Protein AF-A0A7J9BVW5-F1 (afdb_monomer)

Secondary structure (DSSP, 8-state):
--HHHHHHHH-TTS--------SSSGGGGT-TT--EEEEEGGGHHHHHHHHHHHHHTTPPPPEEEEEPP---TTSSS---HHHHHHHHHHHHHGGGS-------------

Nearest PDB structures (foldseek):
  3do8-assembly1_B  TM=8.184E-01  e=1.540E-03  Archaeoglobus fulgidus
  3do8-assembly1_A  TM=6.735E-01  e=1.345E-03  Archaeoglobus fulgidus
  5h4v-assembly3_C  TM=6.772E-01  e=4.873E-01  Xanthomonas oryzae pv. oryzae KACC 10331
  4jfa-assembly2_D  TM=7.381E-01  e=1.346E+00  Plasmodium falciparum 3D7
  4jfa-assembly1_C  TM=7.422E-01  e=3.977E+00  Plasmodium falciparum 3D7

pLDDT: mean 79.47, std 19.67, range [35.69, 97.5]

Mean predicted aligned error: 14.6 Å

Sequence (110 aa):
MNLFILVQSIKPELVVHVGPITDPYGPSIVDENLDAIVVSKETIPGGISVNRKRADRGLSQLKIEVVDLVSEECSQDKLSSTTLRKLEAEKAEKQQGKGKHDDESRSCQC

Radius of gyration: 26.05 Å; Cα contacts (8 Å, |Δi|>4): 65; chains: 1; bounding box: 55×49×76 Å

Foldseek 3Di:
DDPVVVVCVVPVPDDDDDDDCPDLLPCLQPDQPAAADEEEPVCVVSLVVSQVSNVVVVHDRHHYHYDYDPDPVPDPDDPDPVNVVVVVVVVVVVVPPPDDDPDPDDDDDD

Solvent-accessible surface area (backbone atoms only — not comparable to full-atom values): 7437 Å² total; per-residue (Å²): 136,60,71,70,60,55,52,39,74,78,45,67,88,59,90,81,89,84,78,85,79,88,48,101,59,53,64,69,67,73,55,80,89,56,63,64,45,80,31,42,78,90,38,46,67,55,57,53,51,40,35,52,54,14,50,79,68,76,39,78,68,51,48,76,43,75,47,82,73,89,70,68,91,84,54,101,64,80,86,41,77,69,53,51,55,49,55,53,53,57,55,64,58,65,70,77,73,83,84,83,82,82,83,77,90,79,81,82,89,134

InterPro domains:
  IPR014729 Rossmann-like alpha/beta/alpha sandwich fold [G3DSA:3.40.50.620] (3-95)

Structure (mmCIF, N/CA/C/O backbone):
data_AF-A0A7J9BVW5-F1
#
_entry.id   AF-A0A7J9BVW5-F1
#
loop_
_atom_site.group_PDB
_atom_site.id
_atom_site.type_symbol
_atom_site.label_atom_id
_atom_site.label_alt_id
_atom_site.label_comp_id
_atom_site.label_asym_id
_atom_site.label_entity_id
_atom_site.label_seq_id
_atom_site.pdbx_PDB_ins_code
_atom_site.Cartn_x
_atom_site.Cartn_y
_atom_site.Cartn_z
_atom_site.occupancy
_atom_site.B_iso_or_equiv
_atom_site.auth_seq_id
_atom_site.auth_comp_id
_atom_site.auth_asym_id
_atom_site.auth_atom_id
_atom_site.pdbx_PDB_model_num
ATOM 1 N N . MET A 1 1 ? -8.068 -10.767 20.397 1.00 66.25 1 MET A N 1
ATOM 2 C CA . MET A 1 1 ? -8.898 -10.044 19.408 1.00 66.25 1 MET A CA 1
ATOM 3 C C . MET A 1 1 ? -8.448 -10.477 18.026 1.00 66.25 1 MET A C 1
ATOM 5 O O . MET A 1 1 ? -7.253 -10.445 17.775 1.00 66.25 1 MET A O 1
ATOM 9 N N . ASN A 1 2 ? -9.360 -10.954 17.180 1.00 86.81 2 ASN A N 1
ATOM 10 C CA . ASN A 1 2 ? -9.050 -11.388 15.817 1.00 86.81 2 ASN A CA 1
ATOM 11 C C . ASN A 1 2 ? -9.434 -10.257 14.846 1.00 86.81 2 ASN A C 1
ATOM 13 O O . ASN A 1 2 ? -10.584 -9.818 14.865 1.00 86.81 2 ASN A O 1
ATOM 17 N N . LEU A 1 3 ? -8.480 -9.780 14.036 1.00 86.81 3 LEU A N 1
ATOM 18 C CA . LEU A 1 3 ? -8.683 -8.666 13.099 1.00 86.81 3 LEU A CA 1
ATOM 19 C C . LEU A 1 3 ? -9.810 -8.952 12.099 1.00 86.81 3 LEU A C 1
ATOM 21 O O . LEU A 1 3 ? -10.624 -8.077 11.823 1.00 86.81 3 LEU A O 1
ATOM 25 N N . PHE A 1 4 ? -9.892 -10.187 11.608 1.00 89.69 4 PHE A N 1
ATOM 26 C CA . PHE A 1 4 ? -10.921 -10.598 10.659 1.00 89.69 4 PHE A CA 1
ATOM 27 C C . PHE A 1 4 ? -12.326 -10.474 11.261 1.00 89.69 4 PHE A C 1
ATOM 29 O O . PHE A 1 4 ? -13.215 -9.889 10.647 1.00 89.69 4 PHE A O 1
ATOM 36 N N . ILE A 1 5 ? -12.499 -10.937 12.505 1.00 90.75 5 ILE A N 1
ATOM 37 C CA . ILE A 1 5 ? -13.774 -10.835 13.232 1.00 90.75 5 ILE A CA 1
ATOM 38 C C . ILE A 1 5 ? -14.163 -9.366 13.438 1.00 90.75 5 ILE A C 1
ATOM 40 O O . ILE A 1 5 ? -15.326 -9.009 13.264 1.00 90.75 5 ILE A O 1
ATOM 44 N N . LEU A 1 6 ? -13.199 -8.503 13.774 1.00 92.00 6 LEU A N 1
ATOM 45 C CA . LEU A 1 6 ? -13.459 -7.077 13.974 1.00 92.00 6 LEU A CA 1
ATOM 46 C C . LEU A 1 6 ? -13.995 -6.417 12.697 1.00 92.00 6 LEU A C 1
ATOM 48 O O . LEU A 1 6 ? -15.025 -5.750 12.746 1.00 92.00 6 LEU A O 1
ATOM 52 N N . VAL A 1 7 ? -13.338 -6.623 11.553 1.00 93.38 7 VAL A N 1
ATOM 53 C CA . VAL A 1 7 ? -13.767 -5.998 10.290 1.00 93.38 7 VAL A CA 1
ATOM 54 C C . VAL A 1 7 ? -15.144 -6.509 9.859 1.00 93.38 7 VAL A C 1
ATOM 56 O O . VAL A 1 7 ? -16.012 -5.705 9.515 1.00 93.38 7 VAL A O 1
ATOM 59 N N . GLN A 1 8 ? -15.390 -7.819 9.963 1.00 93.31 8 GLN A N 1
ATOM 60 C CA . GLN A 1 8 ? -16.698 -8.398 9.644 1.00 93.31 8 GLN A CA 1
ATOM 61 C C . GLN A 1 8 ? -17.821 -7.896 10.555 1.00 93.31 8 GLN A C 1
ATOM 63 O O . GLN A 1 8 ? -18.949 -7.749 10.093 1.00 93.31 8 GLN A O 1
ATOM 68 N N . SER A 1 9 ? -17.528 -7.593 11.824 1.00 94.50 9 SER A N 1
ATOM 69 C CA . SER A 1 9 ? -18.531 -7.033 12.737 1.00 94.50 9 SER A CA 1
ATOM 70 C C . SER A 1 9 ? -19.005 -5.629 12.336 1.00 94.50 9 SER A C 1
ATOM 72 O O . SER A 1 9 ? -20.124 -5.252 12.671 1.00 94.50 9 SER A O 1
ATOM 74 N N . ILE A 1 10 ? -18.181 -4.867 11.605 1.00 95.00 10 ILE A N 1
ATOM 75 C CA . ILE A 1 10 ? -18.518 -3.518 11.123 1.00 95.00 10 ILE A CA 1
ATOM 76 C C . ILE A 1 10 ? -19.218 -3.590 9.762 1.00 95.00 10 ILE A C 1
ATOM 78 O O . ILE A 1 10 ? -20.218 -2.908 9.543 1.00 95.00 10 ILE A O 1
ATOM 82 N N . LYS A 1 11 ? -18.692 -4.400 8.834 1.00 94.69 11 LYS A N 1
ATOM 83 C CA . LYS A 1 11 ? -19.262 -4.567 7.492 1.00 94.69 11 LYS A CA 1
ATOM 84 C C . LYS A 1 11 ? -19.081 -6.014 7.005 1.00 94.69 11 LYS A C 1
ATOM 86 O O . LYS A 1 11 ? -18.039 -6.327 6.428 1.00 94.6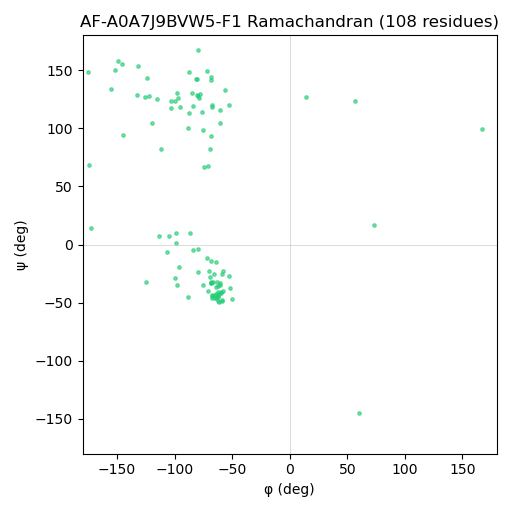9 11 LYS A O 1
ATOM 91 N N . PRO A 1 12 ? -20.082 -6.893 7.197 1.00 93.44 12 PRO A N 1
ATOM 92 C CA . PRO A 1 12 ? -19.942 -8.326 6.922 1.00 93.44 12 PRO A CA 1
ATOM 93 C C . PRO A 1 12 ? -19.843 -8.657 5.428 1.00 93.44 12 PRO A C 1
ATOM 95 O O . PRO A 1 12 ? -19.291 -9.688 5.066 1.00 93.44 12 PRO A O 1
ATOM 98 N N . GLU A 1 13 ? -20.339 -7.775 4.558 1.00 95.31 13 GLU A N 1
ATOM 99 C CA . GLU A 1 13 ? -20.332 -7.973 3.101 1.00 95.31 13 GLU A CA 1
ATOM 100 C C . GLU A 1 13 ? -18.975 -7.666 2.446 1.00 95.31 13 GLU A C 1
ATOM 102 O O . GLU A 1 13 ? -18.805 -7.831 1.240 1.00 95.31 13 GLU A O 1
ATOM 107 N N . LEU A 1 14 ? -17.995 -7.196 3.224 1.00 94.00 14 LEU A N 1
ATOM 108 C CA . LEU A 1 14 ? -16.659 -6.916 2.719 1.00 94.00 14 LEU A CA 1
ATOM 109 C C . LEU A 1 14 ? -15.854 -8.217 2.593 1.00 94.00 14 LEU A C 1
ATOM 111 O O . LEU A 1 14 ? -15.673 -8.949 3.566 1.00 94.00 14 LEU A O 1
ATOM 115 N N . VAL A 1 15 ? -15.303 -8.473 1.408 1.00 91.81 15 VAL A N 1
ATOM 116 C CA . VAL A 1 15 ? -14.310 -9.535 1.216 1.00 91.81 15 VAL A CA 1
ATOM 117 C C . VAL A 1 15 ? -12.973 -9.042 1.764 1.00 91.81 15 VAL A C 1
ATOM 119 O O . VAL A 1 15 ? -12.400 -8.085 1.250 1.00 91.81 15 VAL A O 1
ATOM 122 N N . VAL A 1 16 ? -12.486 -9.680 2.830 1.00 91.62 16 VAL A N 1
ATOM 123 C CA . VAL A 1 16 ? -11.258 -9.278 3.527 1.00 91.62 16 VAL A CA 1
ATOM 124 C C . VAL A 1 16 ? -10.206 -10.366 3.387 1.00 91.62 16 VAL A C 1
ATOM 126 O O . VAL A 1 16 ? -10.432 -11.512 3.775 1.00 91.62 16 VAL A O 1
ATOM 129 N N . HIS A 1 17 ? -9.030 -9.989 2.892 1.00 90.19 17 HIS A N 1
ATOM 130 C CA . HIS A 1 17 ? -7.846 -10.835 2.915 1.00 90.19 17 HIS A CA 1
ATOM 131 C C . HIS A 1 17 ? -6.896 -10.359 4.018 1.00 90.19 17 HIS A C 1
ATOM 133 O O . HIS A 1 17 ? -6.503 -9.195 4.043 1.00 90.19 17 HIS A O 1
ATOM 139 N N . VAL A 1 18 ? -6.542 -11.253 4.944 1.00 89.94 18 VAL A N 1
ATOM 140 C CA . VAL A 1 18 ? -5.617 -10.963 6.047 1.00 89.94 18 VAL A CA 1
ATOM 141 C C . VAL A 1 18 ? -4.447 -11.930 5.965 1.00 89.94 18 VAL A C 1
ATOM 143 O O . VAL A 1 18 ? -4.646 -13.142 5.933 1.00 89.94 18 VAL A O 1
ATOM 146 N N . GLY A 1 19 ? -3.232 -11.393 5.979 1.00 87.38 19 GLY A N 1
ATOM 147 C CA . GLY A 1 19 ? -2.004 -12.175 5.964 1.00 87.38 19 GLY A CA 1
ATOM 148 C C . GLY A 1 19 ? -0.878 -11.468 6.718 1.00 87.38 19 GLY A C 1
ATOM 149 O O . GLY A 1 19 ? -0.940 -10.252 6.921 1.00 87.38 19 GLY A O 1
ATOM 150 N N . PRO A 1 20 ? 0.141 -12.213 7.171 1.00 87.50 20 PRO A N 1
ATOM 151 C CA . PRO A 1 20 ? 1.316 -11.625 7.798 1.00 87.50 20 PRO A CA 1
ATOM 152 C C . PRO A 1 20 ? 2.145 -10.838 6.775 1.00 87.50 20 PRO A C 1
ATOM 154 O O . PRO A 1 20 ? 2.300 -11.254 5.629 1.00 87.50 20 PRO A O 1
ATOM 157 N N . ILE A 1 21 ? 2.734 -9.725 7.214 1.00 87.94 21 ILE A N 1
ATOM 158 C CA . ILE A 1 21 ? 3.710 -8.971 6.421 1.00 87.94 21 ILE A CA 1
ATOM 159 C C . ILE A 1 21 ? 5.094 -9.557 6.712 1.00 87.94 21 ILE A C 1
ATOM 161 O O . ILE A 1 21 ? 5.685 -9.282 7.754 1.00 87.94 21 ILE A O 1
ATOM 165 N N . THR A 1 22 ? 5.590 -10.406 5.815 1.00 90.19 22 THR A N 1
ATOM 166 C CA . THR A 1 22 ? 6.936 -11.007 5.907 1.00 90.19 22 THR A CA 1
ATOM 167 C C . THR A 1 22 ? 7.982 -10.257 5.084 1.00 90.19 22 THR A C 1
ATOM 169 O O . THR A 1 22 ? 9.176 -10.413 5.315 1.00 90.19 22 THR A O 1
ATOM 172 N N . ASP A 1 23 ? 7.533 -9.457 4.119 1.00 90.75 23 ASP A N 1
ATOM 173 C CA . ASP A 1 23 ? 8.346 -8.619 3.238 1.00 90.75 23 ASP A CA 1
ATOM 174 C C . ASP A 1 23 ? 7.874 -7.157 3.359 1.00 90.75 23 ASP A C 1
ATOM 176 O O . ASP A 1 23 ? 6.666 -6.939 3.484 1.00 90.75 23 ASP A O 1
ATOM 180 N N . PRO A 1 24 ? 8.772 -6.152 3.307 1.00 88.94 24 PRO A N 1
ATOM 181 C CA . PRO A 1 24 ? 8.399 -4.744 3.461 1.00 88.94 24 PRO A CA 1
ATOM 182 C C . PRO A 1 24 ? 7.372 -4.209 2.452 1.00 88.94 24 PRO A C 1
ATOM 184 O O . PRO A 1 24 ? 6.723 -3.205 2.736 1.00 88.94 24 PRO A O 1
ATOM 187 N N . TYR A 1 25 ? 7.233 -4.833 1.282 1.00 92.19 25 TYR A N 1
ATOM 188 C CA . TYR A 1 25 ? 6.288 -4.426 0.241 1.00 92.19 25 TYR A CA 1
ATOM 189 C C . TYR A 1 25 ? 5.010 -5.272 0.249 1.00 92.19 25 TYR A C 1
ATOM 191 O O . TYR A 1 25 ? 3.937 -4.792 -0.137 1.00 92.19 25 TYR A O 1
ATOM 199 N N . GLY A 1 26 ? 5.115 -6.526 0.693 1.00 90.94 26 GLY A N 1
ATOM 200 C CA . GLY A 1 26 ? 4.004 -7.464 0.763 1.00 90.94 26 GLY A CA 1
ATOM 201 C C . GLY A 1 26 ? 3.378 -7.714 -0.618 1.00 90.94 26 GLY A C 1
ATOM 202 O O . GLY A 1 26 ? 4.085 -7.713 -1.631 1.00 90.94 26 GLY A O 1
ATOM 203 N N . PRO A 1 27 ? 2.048 -7.904 -0.706 1.00 91.44 27 PRO A N 1
ATOM 204 C CA . PRO A 1 27 ? 1.383 -8.145 -1.988 1.00 91.44 27 PRO A CA 1
ATOM 205 C C . PRO A 1 27 ? 1.402 -6.913 -2.911 1.00 91.44 27 PRO A C 1
ATOM 207 O O . PRO A 1 27 ? 1.172 -7.025 -4.114 1.00 91.44 27 PRO A O 1
ATOM 210 N N . SER A 1 28 ? 1.732 -5.734 -2.378 1.00 93.44 28 SER A N 1
ATOM 211 C CA . SER A 1 28 ? 1.601 -4.446 -3.063 1.00 93.44 28 SER A CA 1
ATOM 212 C C . SER A 1 28 ? 2.487 -4.291 -4.302 1.00 93.44 28 SER A C 1
ATOM 214 O O . SER A 1 28 ? 2.272 -3.371 -5.081 1.00 93.44 28 SER A O 1
ATOM 216 N N . ILE A 1 29 ? 3.491 -5.150 -4.504 1.00 94.06 29 ILE A N 1
ATOM 217 C CA . ILE A 1 29 ? 4.395 -5.120 -5.675 1.00 94.06 29 ILE A CA 1
ATOM 218 C C . ILE A 1 29 ? 4.239 -6.335 -6.600 1.00 94.06 29 ILE A C 1
ATOM 220 O O . ILE A 1 29 ? 5.065 -6.536 -7.497 1.00 94.06 29 ILE A O 1
ATOM 224 N N . VAL A 1 30 ? 3.237 -7.174 -6.336 1.00 92.25 30 VAL A N 1
ATOM 225 C CA . VAL A 1 30 ? 2.923 -8.375 -7.124 1.00 92.25 30 VAL A CA 1
ATOM 226 C C . VAL A 1 30 ? 1.478 -8.386 -7.608 1.00 92.25 30 VAL A C 1
ATOM 228 O O . VAL A 1 30 ? 1.230 -8.895 -8.692 1.00 92.25 30 VAL A O 1
ATOM 231 N N . ASP A 1 31 ? 0.540 -7.820 -6.847 1.00 92.50 31 ASP A N 1
ATOM 232 C CA . ASP A 1 31 ? -0.864 -7.752 -7.244 1.00 92.50 31 ASP A CA 1
ATOM 233 C C . ASP A 1 31 ? -1.116 -6.548 -8.165 1.00 92.50 31 ASP A C 1
ATOM 235 O O . ASP A 1 31 ? -0.882 -5.385 -7.807 1.00 92.50 31 ASP A O 1
ATOM 239 N N . GLU A 1 32 ? -1.568 -6.844 -9.379 1.00 94.19 32 GLU A N 1
ATOM 240 C CA . GLU A 1 32 ? -1.858 -5.862 -10.422 1.00 94.19 32 GLU A CA 1
ATOM 241 C C . GLU A 1 32 ? -3.211 -5.174 -10.210 1.00 94.19 32 GLU A C 1
ATOM 243 O O . GLU A 1 32 ? -3.380 -4.039 -10.645 1.00 94.19 32 GLU A O 1
ATOM 248 N N . ASN A 1 33 ? -4.139 -5.815 -9.489 1.00 93.25 33 ASN A N 1
ATOM 249 C CA . ASN A 1 33 ? -5.524 -5.360 -9.321 1.00 93.25 33 ASN A CA 1
ATOM 250 C C . ASN A 1 33 ? -5.705 -4.368 -8.160 1.00 93.25 33 ASN A C 1
ATOM 252 O O . ASN A 1 33 ? -6.828 -4.082 -7.750 1.00 93.25 33 ASN A O 1
ATOM 256 N N . LEU A 1 34 ? -4.607 -3.883 -7.583 1.00 95.00 34 LEU A N 1
ATOM 257 C CA . LEU A 1 34 ? -4.641 -2.898 -6.509 1.00 95.00 34 LEU A CA 1
ATOM 258 C C . LEU A 1 34 ? -4.736 -1.483 -7.084 1.00 95.00 34 LEU A C 1
ATOM 260 O O . LEU A 1 34 ? -3.907 -1.086 -7.901 1.00 95.00 34 LEU A O 1
ATOM 264 N N . ASP A 1 35 ? -5.690 -0.704 -6.572 1.00 95.75 35 ASP A N 1
ATOM 265 C CA . ASP A 1 35 ? -5.924 0.681 -7.006 1.00 95.75 35 ASP A CA 1
ATOM 266 C C . ASP A 1 35 ? -5.280 1.724 -6.077 1.00 95.75 35 ASP A C 1
ATOM 268 O O . ASP A 1 35 ? -4.823 2.786 -6.512 1.00 95.75 35 ASP A O 1
ATOM 272 N N . A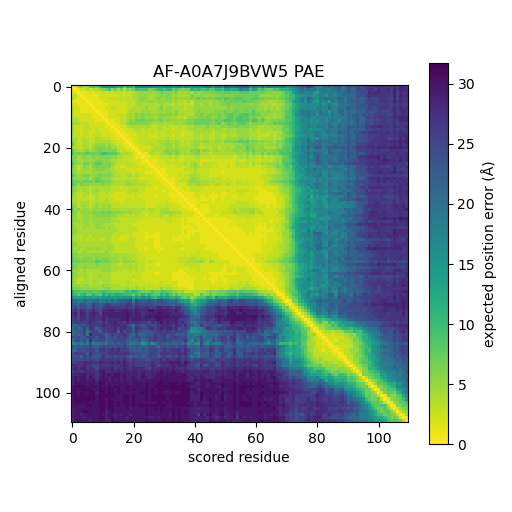LA A 1 36 ? -5.251 1.447 -4.771 1.00 96.56 36 ALA A N 1
ATOM 273 C CA . ALA A 1 36 ? -4.850 2.409 -3.751 1.00 96.56 36 ALA A CA 1
ATOM 274 C C . ALA A 1 36 ? -4.115 1.751 -2.580 1.00 96.56 36 ALA A C 1
ATOM 276 O O . ALA A 1 36 ? -4.313 0.575 -2.274 1.00 96.56 36 ALA A O 1
ATOM 277 N N . ILE A 1 37 ? -3.290 2.544 -1.897 1.00 95.94 37 ILE A N 1
ATOM 278 C CA . ILE A 1 37 ? -2.641 2.191 -0.636 1.00 95.94 37 ILE A CA 1
ATOM 279 C C . ILE A 1 37 ? -2.957 3.261 0.408 1.00 95.94 37 ILE A C 1
ATOM 281 O O . ILE A 1 37 ? -2.753 4.453 0.180 1.00 95.94 37 ILE A O 1
ATOM 285 N N . VAL A 1 38 ? -3.466 2.825 1.559 1.00 95.75 38 VAL A N 1
ATOM 286 C CA . VAL A 1 38 ? -3.786 3.711 2.681 1.00 95.75 38 VAL A CA 1
ATOM 287 C C . VAL A 1 38 ? -2.626 3.691 3.667 1.00 95.75 38 VAL A C 1
ATOM 289 O O . VAL A 1 38 ? -2.207 2.623 4.112 1.00 95.75 38 VAL A O 1
ATOM 292 N N . VAL A 1 39 ? -2.103 4.868 4.002 1.00 95.44 39 VAL A N 1
ATOM 293 C CA . VAL A 1 39 ? -0.941 5.036 4.884 1.00 95.44 39 VAL A CA 1
ATOM 294 C C . VAL A 1 39 ? -1.216 6.083 5.959 1.00 95.44 39 VAL A C 1
ATOM 296 O O . VAL A 1 39 ? -2.015 6.997 5.774 1.00 95.44 39 VAL A O 1
ATOM 299 N N . SER A 1 40 ? -0.529 5.971 7.092 1.00 93.19 40 SER A N 1
ATOM 300 C CA . SER A 1 40 ? -0.437 7.060 8.070 1.00 93.19 40 SER A CA 1
ATOM 301 C C . SER A 1 40 ? 0.600 8.096 7.626 1.00 93.19 40 SER A C 1
ATOM 303 O O . SER A 1 40 ? 1.442 7.816 6.768 1.00 93.19 40 SER A O 1
ATOM 305 N N . LYS A 1 41 ? 0.621 9.271 8.270 1.00 91.25 41 LYS A N 1
ATOM 306 C CA . LYS A 1 41 ? 1.678 10.283 8.061 1.00 91.25 41 LYS A CA 1
ATOM 307 C C . LYS A 1 41 ? 3.096 9.710 8.207 1.00 91.25 41 LYS A C 1
ATOM 309 O O . LYS A 1 41 ? 3.985 10.064 7.439 1.00 91.25 41 LYS A O 1
ATOM 314 N N . GLU A 1 42 ? 3.297 8.788 9.147 1.00 89.19 42 GLU A N 1
ATOM 315 C CA . GLU A 1 42 ? 4.593 8.139 9.398 1.00 89.19 42 GLU A CA 1
ATOM 316 C C . GLU A 1 42 ? 5.022 7.200 8.259 1.00 89.19 42 GLU A C 1
ATOM 318 O O . GLU A 1 42 ? 6.213 6.998 8.030 1.00 89.19 42 GLU A O 1
ATOM 323 N N . THR A 1 43 ? 4.063 6.628 7.526 1.00 93.38 43 THR A N 1
ATOM 324 C CA . THR A 1 43 ? 4.306 5.580 6.519 1.00 93.38 43 THR A CA 1
ATOM 325 C C . THR A 1 43 ? 4.208 6.073 5.075 1.00 93.38 43 THR A C 1
ATOM 327 O O . THR A 1 43 ? 4.368 5.280 4.144 1.00 93.38 43 THR A O 1
ATOM 330 N N . ILE A 1 44 ? 4.073 7.388 4.863 1.00 95.06 44 ILE A N 1
ATOM 331 C CA . ILE A 1 44 ? 4.164 8.026 3.537 1.00 95.06 44 ILE A CA 1
ATOM 332 C C . ILE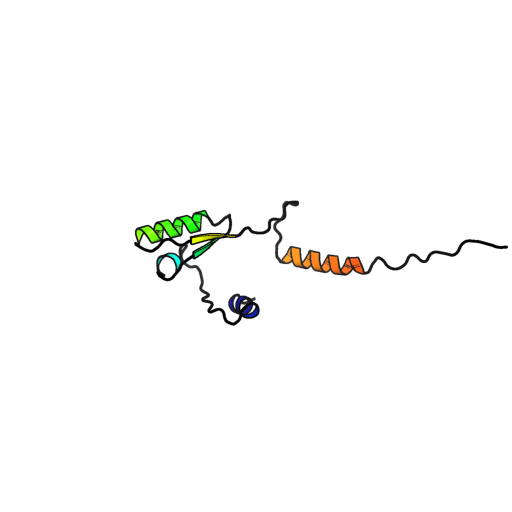 A 1 44 ? 5.426 7.587 2.768 1.00 95.06 44 ILE A C 1
ATOM 334 O O . ILE A 1 44 ? 5.292 7.197 1.603 1.00 95.06 44 ILE A O 1
ATOM 338 N N . PRO A 1 45 ? 6.639 7.562 3.369 1.00 95.88 45 PRO A N 1
ATOM 339 C CA . PRO A 1 45 ? 7.834 7.118 2.649 1.00 95.88 45 PRO A CA 1
ATOM 340 C C . PRO A 1 45 ? 7.734 5.664 2.163 1.00 95.88 45 PRO A C 1
ATOM 342 O O . PRO A 1 45 ? 8.238 5.334 1.089 1.00 95.88 45 PRO A O 1
ATOM 345 N N . GLY A 1 46 ? 7.044 4.803 2.920 1.00 95.75 46 GLY A N 1
ATOM 346 C CA . GLY A 1 46 ? 6.773 3.418 2.537 1.00 95.75 46 GLY A CA 1
ATOM 347 C C . GLY A 1 46 ? 5.876 3.328 1.302 1.00 95.75 46 GLY A C 1
ATOM 348 O O . GLY A 1 46 ? 6.219 2.625 0.353 1.00 95.75 46 GLY A O 1
ATOM 349 N N . GLY A 1 47 ? 4.790 4.107 1.260 1.00 96.38 47 GLY A N 1
ATOM 350 C CA . GLY A 1 47 ? 3.903 4.181 0.090 1.00 96.38 47 GLY A CA 1
ATOM 351 C C . GLY A 1 47 ? 4.623 4.656 -1.179 1.00 96.38 47 GLY A C 1
ATOM 352 O O . GLY A 1 47 ? 4.455 4.074 -2.251 1.00 96.38 47 GLY A O 1
ATOM 353 N N . ILE A 1 48 ? 5.502 5.657 -1.056 1.00 97.25 48 ILE A N 1
ATOM 354 C CA . ILE A 1 48 ? 6.332 6.134 -2.177 1.00 97.25 48 ILE A CA 1
ATOM 355 C C . ILE A 1 48 ? 7.294 5.034 -2.650 1.00 97.25 48 ILE A C 1
ATOM 357 O O . ILE A 1 48 ? 7.443 4.812 -3.855 1.00 97.25 48 ILE A O 1
ATOM 361 N N . SER A 1 49 ? 7.923 4.316 -1.714 1.00 97.31 49 SER A N 1
ATOM 362 C CA . SER A 1 49 ? 8.823 3.197 -2.019 1.00 97.31 49 SER A CA 1
ATOM 363 C C . SE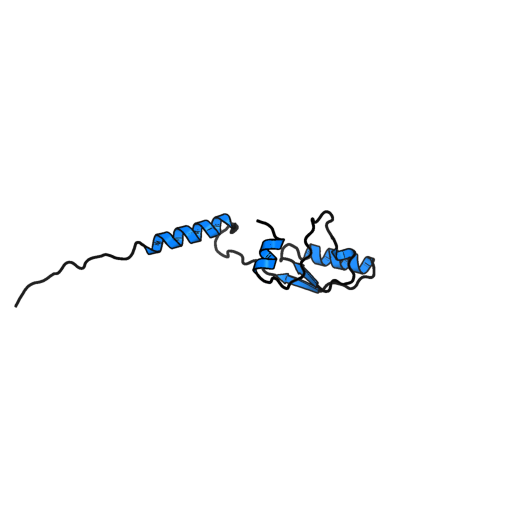R A 1 49 ? 8.114 2.077 -2.791 1.00 97.31 49 SER A C 1
ATOM 365 O O . SER A 1 49 ? 8.647 1.572 -3.782 1.00 97.31 49 SER A O 1
ATOM 367 N N . VAL A 1 50 ? 6.876 1.742 -2.405 1.00 96.94 50 VAL A N 1
ATOM 368 C CA . VAL A 1 50 ? 6.031 0.774 -3.125 1.00 96.94 50 VAL A CA 1
ATOM 369 C C . VAL A 1 50 ? 5.802 1.219 -4.569 1.00 96.94 50 VAL A C 1
ATOM 371 O O . VAL A 1 50 ? 6.042 0.434 -5.483 1.00 96.94 50 VAL A O 1
ATOM 374 N N . ASN A 1 51 ? 5.412 2.477 -4.805 1.00 97.44 51 ASN A N 1
ATOM 375 C CA . ASN A 1 51 ? 5.165 2.974 -6.164 1.00 97.44 51 ASN A CA 1
ATOM 376 C C . ASN A 1 51 ? 6.418 2.993 -7.040 1.00 97.44 51 ASN A C 1
ATOM 378 O O . ASN A 1 51 ? 6.333 2.649 -8.220 1.00 97.44 51 ASN A O 1
ATOM 382 N N . ARG A 1 52 ? 7.590 3.310 -6.473 1.00 97.50 52 ARG A N 1
ATOM 383 C CA . ARG A 1 52 ? 8.863 3.152 -7.190 1.00 97.50 52 ARG A CA 1
ATOM 384 C C . ARG A 1 52 ? 9.063 1.695 -7.610 1.00 97.50 52 ARG A C 1
ATOM 386 O O . ARG A 1 52 ? 9.340 1.431 -8.774 1.00 97.50 52 ARG A O 1
ATOM 393 N N . LYS A 1 53 ? 8.857 0.744 -6.693 1.00 96.69 53 LYS A N 1
ATOM 394 C CA . LYS A 1 53 ? 9.059 -0.679 -6.992 1.00 96.69 53 LYS A CA 1
ATOM 395 C C . LYS A 1 53 ? 8.037 -1.236 -7.985 1.00 96.69 53 LYS A C 1
ATOM 397 O O . LYS A 1 53 ? 8.382 -2.113 -8.774 1.00 96.69 53 LYS A O 1
ATOM 402 N N . ARG A 1 54 ? 6.803 -0.727 -7.962 1.00 97.44 54 ARG A N 1
ATOM 403 C CA . ARG A 1 54 ? 5.767 -1.026 -8.959 1.00 97.44 54 ARG A CA 1
ATOM 404 C C . ARG A 1 54 ? 6.168 -0.511 -10.340 1.00 97.44 54 ARG A C 1
ATOM 406 O O . ARG A 1 54 ? 6.121 -1.284 -11.288 1.00 97.44 54 ARG A O 1
ATOM 413 N N . ALA A 1 55 ? 6.666 0.723 -10.437 1.00 96.62 55 ALA A N 1
ATOM 414 C CA . ALA A 1 55 ? 7.155 1.289 -11.695 1.00 96.62 55 ALA A CA 1
ATOM 415 C C . ALA A 1 55 ? 8.336 0.491 -12.278 1.00 96.62 55 ALA A C 1
ATOM 417 O O . ALA A 1 55 ? 8.319 0.171 -13.463 1.00 96.62 55 ALA A O 1
ATOM 418 N N . ASP A 1 56 ? 9.297 0.078 -11.441 1.00 96.75 56 ASP A N 1
ATOM 419 C CA . ASP A 1 56 ? 10.418 -0.785 -11.857 1.00 96.75 56 ASP A CA 1
ATOM 420 C C . ASP A 1 56 ? 9.948 -2.134 -12.436 1.00 96.75 56 ASP A C 1
ATOM 422 O O . ASP A 1 56 ? 10.666 -2.777 -13.199 1.00 96.75 56 ASP A O 1
ATOM 426 N N . ARG A 1 57 ? 8.750 -2.584 -12.045 1.00 94.75 57 ARG A N 1
ATOM 427 C CA . ARG A 1 57 ? 8.120 -3.836 -12.485 1.00 94.75 57 ARG A CA 1
ATOM 428 C C . ARG A 1 57 ? 7.093 -3.641 -13.602 1.00 94.75 57 ARG A C 1
ATOM 430 O O . ARG A 1 57 ? 6.487 -4.618 -14.021 1.00 94.75 57 ARG A O 1
ATOM 437 N N . GLY A 1 58 ? 6.886 -2.410 -14.073 1.00 95.56 58 GLY A N 1
ATOM 438 C CA . GLY A 1 58 ? 5.879 -2.092 -15.090 1.00 95.56 58 GLY A CA 1
ATOM 439 C C . GLY A 1 58 ? 4.431 -2.121 -14.586 1.00 95.56 58 GLY A C 1
ATOM 440 O O . GLY A 1 58 ? 3.514 -2.180 -15.397 1.00 95.56 58 GLY A O 1
ATOM 441 N N . LEU A 1 59 ? 4.214 -2.076 -13.269 1.00 96.38 59 LEU A N 1
ATOM 442 C CA . LEU A 1 59 ? 2.886 -2.058 -12.656 1.00 96.38 59 LEU A CA 1
ATOM 443 C C . LEU A 1 59 ? 2.343 -0.630 -12.515 1.00 96.38 59 LEU A C 1
ATOM 445 O O . LEU A 1 59 ? 3.089 0.315 -12.241 1.00 96.38 59 LEU A O 1
ATOM 449 N N . SER A 1 60 ? 1.019 -0.494 -12.612 1.00 96.56 60 SER A N 1
ATOM 450 C CA . SER A 1 60 ? 0.281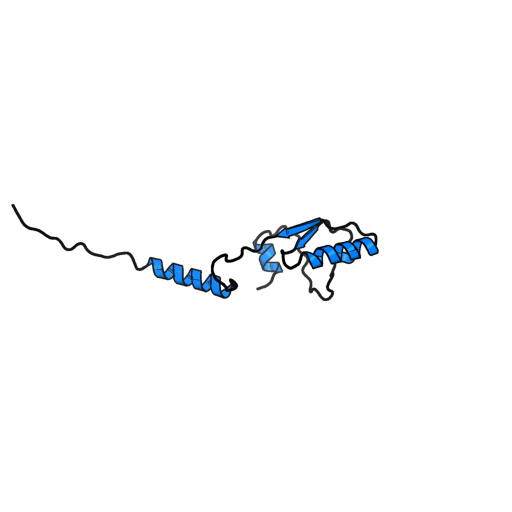 0.753 -12.369 1.00 96.56 60 SER A CA 1
ATOM 451 C C . SER A 1 60 ? 0.568 1.295 -10.970 1.00 96.56 60 SER A C 1
ATOM 453 O O . SER A 1 60 ? 0.511 0.542 -9.998 1.00 96.56 60 SER A O 1
ATOM 455 N N . GLN A 1 61 ?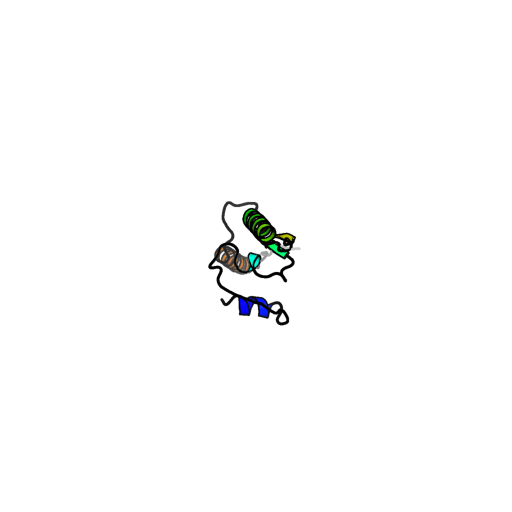 0.855 2.589 -10.836 1.00 97.00 61 GLN A N 1
ATOM 456 C CA . GLN A 1 61 ? 1.075 3.204 -9.522 1.00 97.00 61 GLN A CA 1
ATOM 457 C C . GLN A 1 61 ? -0.224 3.249 -8.708 1.00 97.00 61 GLN A C 1
ATOM 459 O O . GLN A 1 61 ? -1.290 3.531 -9.248 1.00 97.00 61 GLN A O 1
ATOM 464 N N . LEU A 1 62 ? -0.117 3.003 -7.402 1.00 97.50 62 LEU A N 1
ATOM 465 C CA . LEU A 1 62 ? -1.235 3.060 -6.464 1.00 97.50 62 LEU A CA 1
ATOM 466 C C . LEU A 1 62 ? -1.513 4.503 -6.053 1.00 97.50 62 LEU A C 1
ATOM 468 O O . LEU A 1 62 ? -0.581 5.277 -5.799 1.00 97.50 62 LEU A O 1
ATOM 472 N N . LYS A 1 63 ? -2.792 4.846 -5.890 1.00 97.44 63 LYS A N 1
ATOM 473 C CA . LYS A 1 63 ? -3.190 6.093 -5.232 1.00 97.44 63 LYS A CA 1
ATOM 474 C C . LYS A 1 63 ? -2.815 6.027 -3.750 1.00 97.44 63 LYS A C 1
ATOM 476 O O . LYS A 1 63 ? -3.289 5.149 -3.035 1.00 97.44 63 LYS A O 1
ATOM 481 N N . ILE A 1 64 ? -1.965 6.942 -3.288 1.00 97.12 64 ILE A N 1
ATOM 482 C CA . ILE A 1 64 ? -1.579 7.018 -1.874 1.00 97.12 64 ILE A CA 1
ATOM 483 C C . ILE A 1 64 ? -2.602 7.886 -1.142 1.00 97.12 64 ILE A C 1
ATOM 485 O O . ILE A 1 64 ? -2.674 9.089 -1.385 1.00 97.12 64 ILE A O 1
ATOM 489 N N . GLU A 1 65 ? -3.372 7.276 -0.246 1.00 96.88 65 GLU A N 1
ATOM 490 C CA . GLU A 1 65 ? -4.320 7.967 0.630 1.00 96.88 65 GLU A CA 1
ATOM 491 C C . GLU A 1 65 ? -3.733 8.073 2.035 1.00 96.88 65 GLU A C 1
ATOM 493 O O . GLU A 1 65 ? -3.466 7.061 2.688 1.00 96.88 65 GLU A O 1
ATOM 498 N N . VAL A 1 66 ? -3.510 9.303 2.499 1.00 94.62 66 VAL A N 1
ATOM 499 C CA . VAL A 1 66 ? -2.943 9.557 3.826 1.00 94.62 66 VAL A CA 1
ATOM 500 C C . VAL A 1 66 ? -4.072 9.797 4.816 1.00 94.62 66 VAL A C 1
ATOM 502 O O . VAL A 1 66 ? -4.816 10.768 4.690 1.00 94.62 66 VAL A O 1
ATOM 505 N N . VAL A 1 67 ? -4.167 8.939 5.828 1.00 92.62 67 VAL A N 1
ATOM 506 C CA . VAL A 1 67 ? -5.088 9.125 6.950 1.00 92.62 67 VAL A CA 1
ATOM 507 C C . VAL A 1 67 ? -4.357 9.749 8.130 1.00 92.62 67 VAL A C 1
ATOM 509 O O . VAL A 1 67 ? -3.272 9.308 8.523 1.00 92.62 67 VAL A O 1
ATOM 512 N N . ASP A 1 68 ? -4.952 10.803 8.686 1.00 85.56 68 ASP A N 1
ATOM 513 C CA . ASP A 1 68 ? -4.437 11.420 9.898 1.00 85.56 68 ASP A CA 1
ATOM 514 C C . ASP A 1 68 ? -4.826 10.574 11.106 1.00 85.56 68 ASP A C 1
ATOM 516 O O . ASP A 1 68 ? -5.989 10.200 11.277 1.00 85.56 68 ASP A O 1
ATOM 520 N N . LEU A 1 69 ? -3.843 10.265 11.943 1.00 79.69 69 LEU A N 1
ATOM 521 C CA . LEU A 1 69 ? -4.133 9.699 13.249 1.00 79.69 69 LEU A CA 1
ATOM 522 C C . LEU A 1 69 ? -4.515 10.872 14.143 1.00 79.69 69 LEU A C 1
ATOM 524 O O . LEU A 1 69 ? -3.781 11.853 14.209 1.00 79.69 69 LEU A O 1
ATOM 528 N N . VAL A 1 70 ? -5.654 10.778 14.827 1.00 74.00 70 VAL A N 1
ATOM 529 C CA . VAL A 1 70 ? -6.056 11.797 15.802 1.00 74.00 70 VAL A CA 1
ATOM 530 C C . VAL A 1 70 ? -4.981 11.851 16.890 1.00 74.00 70 VAL A C 1
ATOM 532 O O . VAL A 1 70 ? -4.876 10.940 17.710 1.00 74.00 70 VAL A O 1
ATOM 535 N N . SER A 1 71 ? -4.140 12.885 16.854 1.00 55.75 71 SER A N 1
ATOM 536 C CA . SER A 1 71 ? -3.143 13.143 17.887 1.00 55.75 71 SER A CA 1
ATOM 537 C C . SER A 1 71 ? -3.793 13.832 19.082 1.00 55.75 71 SER A C 1
ATOM 539 O O . SER A 1 71 ? -4.623 14.723 18.910 1.00 55.75 71 SER A O 1
ATOM 541 N N . GLU A 1 72 ? -3.357 13.482 20.288 1.00 50.47 72 GLU A N 1
ATOM 542 C CA . GLU A 1 72 ? -3.597 14.271 21.499 1.00 50.47 72 GLU A CA 1
ATOM 543 C C . GLU A 1 72 ? -2.814 15.577 21.453 1.00 50.47 72 GLU A C 1
ATOM 545 O O . GLU A 1 72 ? -1.738 15.716 22.034 1.00 50.47 72 GLU A O 1
ATOM 550 N N . GLU A 1 73 ? -3.337 16.580 20.779 1.00 49.91 73 GLU A N 1
ATOM 551 C CA . GLU A 1 73 ? -2.798 17.927 20.906 1.00 49.91 73 GLU A CA 1
ATOM 552 C C . GLU A 1 73 ? -3.204 18.557 22.252 1.00 49.91 73 GLU A C 1
ATOM 554 O O . GLU A 1 73 ? -3.981 19.498 22.279 1.00 49.91 73 GLU A O 1
ATOM 559 N N . CYS A 1 74 ? -2.706 18.026 23.384 1.00 46.84 74 CYS A N 1
ATOM 560 C CA . CYS A 1 74 ? -2.342 18.838 24.564 1.00 46.84 74 CYS A CA 1
ATOM 561 C C . CYS A 1 74 ? -1.621 18.091 25.709 1.00 46.84 74 CYS A C 1
ATOM 563 O O . CYS A 1 74 ? -1.548 18.630 26.814 1.00 46.84 74 CYS A O 1
ATOM 565 N N . SER A 1 75 ? -1.098 16.876 25.543 1.00 45.06 75 SER A N 1
ATOM 566 C CA . SER A 1 75 ? -0.232 16.266 26.564 1.00 45.06 75 SER A CA 1
ATOM 567 C C . SER A 1 75 ? 0.667 15.235 25.917 1.00 45.06 75 SER A C 1
ATOM 569 O O . SER A 1 75 ? 0.243 14.449 25.083 1.00 45.06 75 SER A O 1
ATOM 571 N N . GLN A 1 76 ? 1.937 15.294 26.275 1.00 49.94 76 GLN A N 1
ATOM 572 C CA . GLN A 1 76 ? 3.015 14.470 25.768 1.00 49.94 76 GLN A CA 1
ATOM 573 C C . GLN A 1 76 ? 2.882 13.032 26.279 1.00 49.94 76 GLN A C 1
ATOM 575 O O . GLN A 1 76 ? 3.702 12.596 27.066 1.00 49.94 76 GLN A O 1
ATOM 580 N N . ASP A 1 77 ? 1.858 12.304 25.849 1.00 53.53 77 ASP A N 1
ATOM 581 C CA . ASP A 1 77 ? 1.737 10.864 26.029 1.00 53.53 77 ASP A CA 1
ATOM 582 C C . ASP A 1 77 ? 0.906 10.291 24.880 1.00 53.53 77 ASP A C 1
ATOM 584 O O . ASP A 1 77 ? 0.098 10.974 24.269 1.00 53.53 77 ASP A O 1
ATOM 588 N N . LYS A 1 78 ? 1.176 9.042 24.505 1.00 52.56 78 LYS A N 1
ATOM 589 C CA . LYS A 1 78 ? 0.434 8.333 23.458 1.00 52.56 78 LYS A CA 1
ATOM 590 C C . LYS A 1 78 ? -0.881 7.812 24.050 1.00 52.56 78 LYS A C 1
ATOM 592 O O . LYS A 1 78 ? -0.816 7.035 25.010 1.00 52.56 78 LYS A O 1
ATOM 597 N N . LEU A 1 79 ? -2.038 8.087 23.436 1.00 61.53 79 LEU A N 1
ATOM 598 C CA . LEU A 1 79 ? -3.299 7.428 23.801 1.00 61.53 79 LEU A CA 1
ATOM 599 C C . LEU A 1 79 ? -3.171 5.977 23.386 1.00 61.53 79 LEU A C 1
ATOM 601 O O . LEU A 1 79 ? -3.466 5.576 22.261 1.00 61.53 79 LEU A O 1
ATOM 605 N N . SER A 1 80 ? -2.739 5.156 24.328 1.00 62.62 80 SER A N 1
ATOM 606 C CA . SER A 1 80 ? -2.934 3.729 24.218 1.00 62.62 80 SER A CA 1
ATOM 607 C C . SER A 1 80 ? -4.414 3.416 24.446 1.00 62.62 80 SER A C 1
ATOM 609 O O . SER A 1 80 ? -5.102 4.076 25.232 1.00 62.62 80 SER A O 1
ATOM 611 N N . SER A 1 81 ? -4.902 2.354 23.811 1.00 62.91 81 SER A N 1
ATOM 612 C CA . SER A 1 81 ? -6.236 1.795 24.068 1.00 62.91 81 SER A CA 1
ATOM 613 C C . SER A 1 81 ? -6.480 1.509 25.557 1.00 62.91 81 SER A C 1
ATOM 615 O O . SER A 1 81 ? -7.614 1.557 26.030 1.00 62.91 81 SER A O 1
ATOM 617 N N . THR A 1 82 ? -5.410 1.254 26.312 1.00 70.69 82 THR A N 1
ATOM 618 C CA . THR A 1 82 ? -5.424 1.075 27.764 1.00 70.69 82 THR A CA 1
ATOM 619 C C . THR A 1 82 ? -5.691 2.384 28.504 1.00 70.69 82 THR A C 1
ATOM 621 O O . THR A 1 82 ? -6.439 2.383 29.477 1.00 70.69 82 THR A O 1
ATOM 624 N N . THR A 1 83 ? -5.108 3.497 28.053 1.00 73.25 83 THR A N 1
ATOM 625 C CA . THR A 1 83 ? -5.327 4.829 28.639 1.00 73.25 83 THR A CA 1
ATOM 626 C C . THR A 1 83 ? -6.758 5.293 28.383 1.00 73.25 83 THR A C 1
ATOM 628 O O . THR A 1 83 ? -7.435 5.735 29.305 1.00 73.25 83 THR A O 1
ATOM 631 N N . LEU A 1 84 ? -7.260 5.098 27.160 1.00 76.5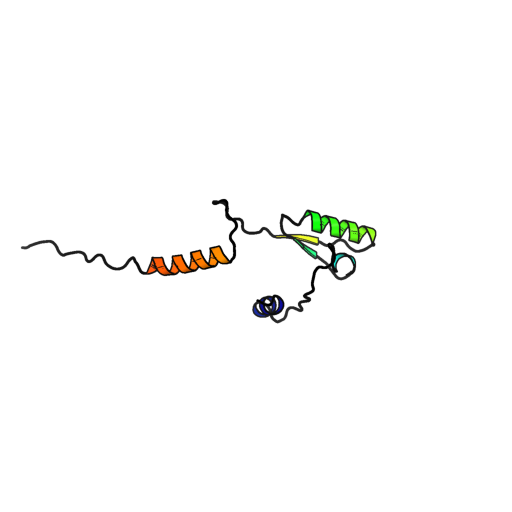0 84 LEU A N 1
ATOM 632 C CA . LEU A 1 84 ? -8.607 5.519 26.767 1.00 76.50 84 LEU A CA 1
ATOM 633 C C . LEU A 1 84 ? -9.690 4.807 27.599 1.00 76.50 84 LEU A C 1
ATOM 635 O O . LEU A 1 84 ? -10.528 5.464 28.211 1.00 76.50 84 LEU A O 1
ATOM 639 N N . ARG A 1 85 ? -9.604 3.476 27.738 1.00 77.12 85 ARG A N 1
ATOM 640 C CA . ARG A 1 85 ? -10.548 2.695 28.564 1.00 77.12 85 ARG A CA 1
ATOM 641 C C . ARG A 1 85 ? -10.550 3.110 30.036 1.00 77.12 85 ARG A C 1
ATOM 643 O O . ARG A 1 85 ? -11.596 3.071 30.676 1.00 77.12 85 ARG A O 1
ATOM 650 N N . LYS A 1 86 ? -9.391 3.494 30.582 1.00 77.31 86 LYS A N 1
ATOM 651 C CA . LYS A 1 86 ? -9.284 3.988 31.964 1.00 77.31 86 LYS A CA 1
ATOM 652 C C . LYS A 1 86 ? -9.981 5.336 32.125 1.00 77.31 86 LYS A C 1
ATOM 654 O O . LYS A 1 86 ? -10.786 5.492 33.033 1.00 77.31 86 LYS A O 1
ATOM 659 N N . LEU A 1 87 ? -9.742 6.267 31.201 1.00 79.19 87 LEU A N 1
ATOM 660 C CA . LEU A 1 87 ? -10.380 7.586 31.219 1.00 79.19 87 LEU A CA 1
ATOM 661 C C . LEU A 1 87 ? -11.907 7.501 31.070 1.00 79.19 87 LEU A C 1
ATOM 663 O O . LEU A 1 87 ? -12.629 8.285 31.684 1.00 79.19 87 LEU A O 1
ATOM 667 N N . GLU A 1 88 ? -12.414 6.556 30.2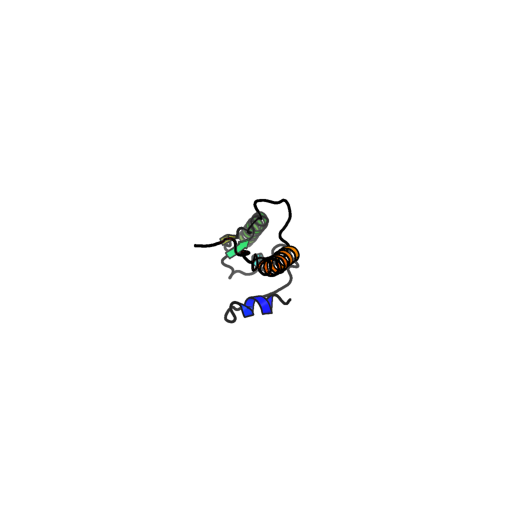74 1.00 78.75 88 GLU A N 1
ATOM 668 C CA . GLU A 1 88 ? -13.856 6.299 30.151 1.00 78.75 88 GLU A CA 1
ATOM 669 C C . GLU A 1 88 ? 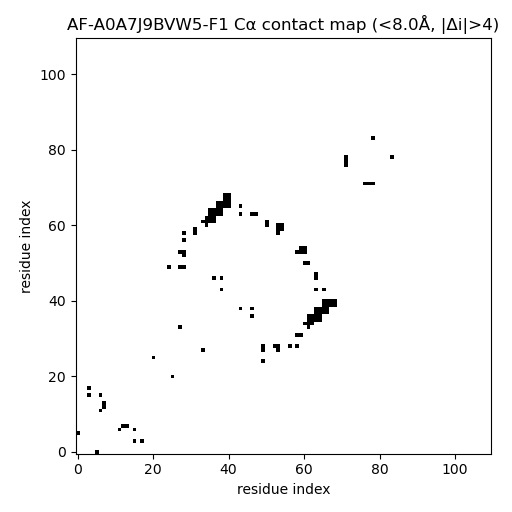-14.456 5.738 31.445 1.00 78.75 88 GLU A C 1
ATOM 671 O O . GLU A 1 88 ? -15.502 6.217 31.889 1.00 78.75 88 GLU A O 1
ATOM 676 N N . ALA A 1 89 ? -13.778 4.779 32.083 1.00 76.94 89 ALA A N 1
ATOM 677 C CA . ALA A 1 89 ? -14.210 4.216 33.360 1.00 76.94 89 ALA A CA 1
ATOM 678 C C . ALA A 1 89 ? -14.241 5.281 34.474 1.00 76.94 89 ALA A C 1
ATOM 680 O O . ALA A 1 89 ? -15.242 5.414 35.173 1.00 76.94 89 ALA A O 1
ATOM 681 N N . GLU A 1 90 ? -13.208 6.120 34.570 1.00 72.81 90 GLU A N 1
ATOM 682 C CA . GLU A 1 90 ? -13.135 7.210 35.555 1.00 72.81 90 GLU A CA 1
ATOM 683 C C . GLU A 1 90 ? -14.182 8.313 35.301 1.00 72.81 90 GLU A C 1
ATOM 685 O O . GLU A 1 90 ? -14.697 8.937 36.236 1.00 72.81 90 GLU A O 1
ATOM 690 N N . LYS A 1 91 ? -14.533 8.572 34.032 1.00 70.75 91 LYS A N 1
ATOM 691 C CA . LYS A 1 91 ? -15.618 9.503 33.679 1.00 70.75 91 LYS A CA 1
ATOM 692 C C . LYS A 1 91 ? -16.994 8.970 34.075 1.00 70.75 91 LYS A C 1
ATOM 694 O O . LYS A 1 91 ? -17.852 9.781 34.429 1.00 70.75 91 LYS A O 1
ATOM 699 N N . ALA A 1 92 ? -17.201 7.654 34.043 1.00 65.00 92 ALA A N 1
ATOM 700 C CA . ALA A 1 92 ? -18.445 7.035 34.494 1.00 65.00 92 ALA A CA 1
ATOM 701 C C . ALA A 1 92 ? -18.630 7.157 36.020 1.00 65.00 92 ALA A C 1
ATOM 703 O O . ALA A 1 92 ? -19.750 7.353 36.490 1.00 65.00 92 ALA A O 1
ATOM 704 N N . GLU A 1 93 ? -17.542 7.136 36.795 1.00 62.41 93 GLU A N 1
ATOM 705 C CA . GLU A 1 93 ? -17.591 7.246 38.261 1.00 62.41 93 GLU A CA 1
ATOM 706 C C . GLU A 1 93 ? -17.870 8.680 38.751 1.00 62.41 93 GLU A C 1
ATOM 708 O O . GLU A 1 93 ? -18.604 8.887 39.720 1.00 62.41 93 GLU A O 1
ATOM 713 N N . LYS A 1 94 ? -17.368 9.713 38.058 1.00 56.31 94 LYS A N 1
ATOM 714 C CA . LYS A 1 94 ? -17.542 11.121 38.480 1.00 56.31 94 LYS A CA 1
ATOM 715 C C . LYS A 1 94 ? -18.960 11.681 38.307 1.00 56.31 94 LYS A C 1
ATOM 717 O O . LYS A 1 94 ? -19.259 12.744 38.852 1.00 56.31 94 LYS A O 1
ATOM 722 N N . GLN A 1 95 ? -19.851 10.990 37.597 1.00 56.06 95 GLN A N 1
ATOM 723 C CA . GLN A 1 95 ? -21.247 11.422 37.429 1.00 56.06 95 GLN A CA 1
ATOM 724 C C . GLN A 1 95 ? -22.165 11.012 38.593 1.00 56.06 95 GLN A C 1
ATOM 726 O O . GLN A 1 95 ? -23.306 11.461 38.643 1.00 56.06 95 GLN A O 1
ATOM 731 N N . GLN A 1 96 ? -21.674 10.250 39.577 1.00 51.00 96 GLN A N 1
ATOM 732 C CA . GLN A 1 96 ? -22.457 9.849 40.757 1.00 51.00 96 GLN A CA 1
ATOM 733 C C . GLN A 1 96 ? -22.204 10.710 42.013 1.00 51.00 96 GLN A C 1
ATOM 735 O O . GLN A 1 96 ? -22.693 10.384 43.089 1.00 51.00 96 GLN A O 1
ATOM 740 N N . GLY A 1 97 ? -21.480 11.834 41.891 1.00 46.50 97 GLY A N 1
ATOM 741 C CA . GLY A 1 97 ? -21.135 12.707 43.027 1.00 46.50 97 GLY A CA 1
ATOM 742 C C . GLY A 1 97 ? -21.878 14.049 43.132 1.00 46.50 97 GLY A C 1
ATOM 743 O O . GLY A 1 97 ? -21.692 14.755 44.119 1.00 46.50 97 GLY A O 1
ATOM 744 N N . LYS A 1 98 ? -22.708 14.448 42.156 1.00 41.50 98 LYS A N 1
ATOM 745 C CA . LYS A 1 98 ? -23.475 15.713 42.212 1.00 41.50 98 LYS A CA 1
ATOM 746 C C . LYS A 1 98 ? -24.969 15.441 42.342 1.00 41.50 98 LYS A C 1
ATOM 748 O O . LYS A 1 98 ? -25.711 15.478 41.369 1.00 41.50 98 LYS A O 1
ATOM 753 N N . GLY A 1 99 ? -25.399 15.186 43.569 1.00 43.53 99 GLY A N 1
ATOM 754 C CA . GLY A 1 99 ? -26.810 15.061 43.904 1.00 43.53 99 GLY A CA 1
ATOM 755 C C . GLY A 1 99 ? -27.005 14.899 45.400 1.00 43.53 99 GLY A C 1
ATOM 756 O O . GLY A 1 99 ? -27.344 13.802 45.828 1.00 43.53 99 GLY A O 1
ATOM 757 N N . LYS A 1 100 ? -26.720 15.966 46.161 1.00 43.75 100 LYS A N 1
ATOM 758 C CA . LYS A 1 100 ? -27.353 16.361 47.437 1.00 43.75 100 LYS A CA 1
ATOM 759 C C . LYS A 1 100 ? -26.508 17.444 48.108 1.00 43.75 100 LYS A C 1
ATOM 761 O O . LYS A 1 100 ? -25.497 17.156 48.739 1.00 43.75 100 LYS A O 1
ATOM 766 N N . HIS A 1 101 ? -26.933 18.693 47.957 1.00 35.69 101 HIS A N 1
ATOM 767 C CA . HIS A 1 101 ? -26.818 19.640 49.055 1.00 35.69 101 HIS A CA 1
ATOM 768 C C . HIS A 1 101 ? -28.249 20.068 49.356 1.00 35.69 101 HIS A C 1
ATOM 770 O O . HIS A 1 101 ? -28.886 20.734 48.541 1.00 35.69 101 HIS A O 1
ATOM 776 N N . ASP A 1 102 ? -28.773 19.534 50.453 1.00 38.94 102 ASP A N 1
ATOM 777 C CA . ASP A 1 102 ? -30.078 19.871 50.995 1.00 38.94 102 ASP A CA 1
ATOM 778 C C . ASP A 1 102 ? -30.007 21.320 51.495 1.00 38.94 102 ASP A C 1
ATOM 780 O O . ASP A 1 102 ? -29.167 21.644 52.337 1.00 38.94 102 ASP A O 1
ATOM 784 N N . ASP A 1 103 ? -30.829 22.198 50.916 1.00 38.84 103 ASP A N 1
ATOM 785 C CA . ASP A 1 103 ? -30.941 23.593 51.339 1.00 38.84 103 ASP A CA 1
ATOM 786 C C . ASP A 1 103 ? -31.740 23.624 52.650 1.00 38.84 103 ASP A C 1
ATOM 788 O O . ASP A 1 103 ? -32.965 23.461 52.691 1.00 38.84 103 ASP A O 1
ATOM 792 N N . GLU A 1 104 ? -30.988 23.707 53.743 1.00 44.66 104 GLU A N 1
ATOM 793 C CA . GLU A 1 104 ? -31.470 23.843 55.105 1.00 44.66 104 GLU A CA 1
ATOM 794 C C . GLU A 1 104 ? -32.279 25.137 55.230 1.00 44.66 104 GLU A C 1
ATOM 796 O O . GLU A 1 104 ? -31.784 26.253 55.069 1.00 44.66 104 GLU A O 1
ATOM 801 N N . SER A 1 105 ? -33.564 24.962 55.524 1.00 50.97 105 SER A N 1
ATOM 802 C CA . SER A 1 105 ? -34.539 26.026 55.697 1.00 50.97 105 SER A CA 1
ATOM 803 C C . SER A 1 105 ? -34.074 27.076 56.713 1.00 50.97 105 SER A C 1
ATOM 805 O O . SER A 1 105 ? -33.937 26.803 57.903 1.00 50.97 105 SER A O 1
ATOM 807 N N . ARG A 1 106 ? -33.943 28.321 56.262 1.00 52.84 106 ARG A N 1
ATOM 808 C CA . ARG A 1 106 ? -34.023 29.532 57.093 1.00 52.84 106 ARG A CA 1
ATOM 809 C C . ARG A 1 106 ? -34.953 30.486 56.339 1.00 52.84 106 ARG A C 1
ATOM 811 O O . ARG A 1 106 ? -34.763 30.694 55.153 1.00 52.84 106 ARG A O 1
ATOM 818 N N . SER A 1 107 ? -35.993 31.080 56.909 1.00 47.03 107 SER A N 1
ATOM 819 C CA . SER A 1 107 ? -36.092 31.676 58.235 1.00 47.03 107 SER A CA 1
ATOM 820 C C . SER A 1 107 ? -37.540 32.136 58.477 1.00 47.03 107 SER A C 1
ATOM 822 O O . SER A 1 107 ? -38.222 32.537 57.541 1.00 47.03 107 SER A O 1
ATOM 824 N N . CYS A 1 108 ? -37.948 32.086 59.744 1.00 38.69 108 CYS A N 1
ATOM 825 C CA . CYS A 1 108 ? -38.945 32.886 60.464 1.00 38.69 108 CYS A CA 1
ATOM 826 C C . CYS A 1 108 ? -39.955 33.794 59.717 1.00 38.69 108 CYS A C 1
ATOM 828 O O . CYS A 1 108 ? -39.570 34.743 59.045 1.00 38.69 108 CYS A O 1
ATOM 830 N N . GLN A 1 109 ? -41.231 33.557 60.071 1.00 51.75 109 GLN A N 1
ATOM 831 C CA . GLN A 1 109 ? -42.264 34.485 60.590 1.00 51.75 109 GLN A CA 1
ATOM 832 C C . GLN A 1 109 ? -42.667 35.740 59.794 1.00 51.75 109 GLN A C 1
ATOM 834 O O . GLN A 1 109 ? -41.870 36.654 59.619 1.00 51.75 109 GLN A O 1
ATOM 839 N N . CYS A 1 110 ? -43.972 35.826 59.499 1.00 41.06 110 CYS A N 1
ATOM 840 C CA . CYS A 1 110 ? -44.947 36.695 60.182 1.00 41.06 110 CYS A CA 1
ATOM 841 C C . CYS A 1 110 ? -46.311 35.989 60.185 1.00 41.06 110 CYS A C 1
ATOM 843 O O . CYS A 1 110 ? -46.631 35.358 59.153 1.00 41.06 110 CYS A O 1
#

Organism: Gossypium gossypioides (NCBI:txid34282)